Protein AF-A0A2E8S0M9-F1 (afdb_monomer_lite)

Secondary structure (DSSP, 8-state):
-----------------------------------HHHHS---STT-EEEEEE--TT--S--SEEEEEEESSSS--SS-SEEEEEE-SHHHHTT--TT-EEEEEE-S--SSEEEEEEEEEEPTTSSTTTT-PPTTTSEEEE--STT--EEE-SS-EE--S-EE-EE--

Structure (mmCIF, N/CA/C/O backbone):
data_AF-A0A2E8S0M9-F1
#
_entry.id   AF-A0A2E8S0M9-F1
#
loop_
_atom_site.group_PDB
_atom_site.id
_atom_site.type_symbol
_atom_site.label_atom_id
_atom_site.label_alt_id
_atom_site.label_comp_id
_atom_site.label_asym_id
_atom_site.label_entity_id
_atom_site.label_seq_id
_atom_site.pdbx_PDB_ins_code
_atom_site.Cartn_x
_atom_site.Cartn_y
_atom_site.Cartn_z
_atom_site.occupancy
_atom_site.B_iso_or_equiv
_atom_site.auth_seq_id
_atom_site.auth_comp_id
_atom_site.auth_asym_id
_atom_site.auth_atom_id
_atom_site.pdbx_PDB_model_num
ATOM 1 N N . MET A 1 1 ? -37.322 -69.030 -50.698 1.00 37.88 1 MET A N 1
ATOM 2 C CA . MET A 1 1 ? -37.136 -70.494 -50.801 1.00 37.88 1 MET A CA 1
ATOM 3 C C . MET A 1 1 ? -35.657 -70.798 -50.618 1.00 37.88 1 MET A C 1
ATOM 5 O O . MET A 1 1 ? -34.880 -70.257 -51.384 1.00 37.88 1 MET A O 1
ATOM 9 N N . LYS A 1 2 ? -35.351 -71.648 -49.626 1.00 36.16 2 LYS A N 1
ATOM 10 C CA . LYS A 1 2 ? -34.184 -72.542 -49.457 1.00 36.16 2 LYS A CA 1
ATOM 11 C C . LYS A 1 2 ? -32.763 -71.935 -49.423 1.00 36.16 2 LYS A C 1
ATOM 13 O O . LYS A 1 2 ? -32.346 -71.312 -50.382 1.00 36.16 2 LYS A O 1
ATOM 18 N N . THR A 1 3 ? -32.042 -71.975 -48.292 1.00 39.34 3 THR A N 1
ATOM 19 C CA . THR A 1 3 ? -31.316 -73.107 -47.631 1.00 39.34 3 THR A CA 1
ATOM 20 C C . THR A 1 3 ? -29.806 -72.910 -47.867 1.00 39.34 3 THR A C 1
ATOM 22 O O . THR A 1 3 ? -29.356 -73.007 -48.998 1.00 39.34 3 THR A O 1
ATOM 25 N N . SER A 1 4 ? -29.087 -72.348 -46.890 1.00 43.31 4 SER A N 1
ATOM 26 C CA . SER A 1 4 ? -28.143 -73.013 -45.957 1.00 43.31 4 SER A CA 1
ATOM 27 C C . SER A 1 4 ? -26.838 -73.531 -46.568 1.00 43.31 4 SER A C 1
ATOM 29 O O . SER A 1 4 ? -26.900 -74.482 -47.327 1.00 43.31 4 SER A O 1
ATOM 31 N N . TYR A 1 5 ? -25.697 -73.008 -46.089 1.00 40.09 5 TYR A N 1
ATOM 32 C CA . TYR A 1 5 ? -24.444 -73.710 -45.717 1.00 40.09 5 TYR A CA 1
ATOM 33 C C . TYR A 1 5 ? -23.720 -72.785 -44.705 1.00 40.09 5 TYR A C 1
ATOM 35 O O . TYR A 1 5 ? -23.510 -71.617 -45.005 1.00 40.09 5 TYR A O 1
ATOM 43 N N . VAL A 1 6 ? -23.667 -73.092 -43.403 1.00 39.44 6 VAL A N 1
ATOM 44 C CA . VAL A 1 6 ? -22.731 -73.981 -42.673 1.00 39.44 6 VAL A CA 1
ATOM 45 C C . VAL A 1 6 ? -21.282 -73.455 -42.626 1.00 39.44 6 VAL A C 1
ATOM 47 O O . VAL A 1 6 ? -20.509 -73.653 -43.551 1.00 39.44 6 VAL A O 1
ATOM 50 N N . LEU A 1 7 ? -20.972 -72.837 -41.476 1.00 42.12 7 LEU A N 1
ATOM 51 C CA . LEU A 1 7 ? -19.852 -73.113 -40.558 1.00 42.12 7 LEU A CA 1
ATOM 52 C C . LEU A 1 7 ? -18.395 -73.052 -41.074 1.00 42.12 7 LEU A C 1
ATOM 54 O O . LEU A 1 7 ? -17.923 -73.974 -41.726 1.00 42.12 7 LEU A O 1
ATOM 58 N N . ALA A 1 8 ? -17.630 -72.080 -40.562 1.00 42.22 8 ALA A N 1
ATOM 59 C CA . ALA A 1 8 ? -16.257 -72.313 -40.102 1.00 42.22 8 ALA A CA 1
ATOM 60 C C . ALA A 1 8 ? -15.870 -71.290 -39.021 1.00 42.22 8 ALA A C 1
ATOM 62 O O . ALA A 1 8 ? -15.869 -70.082 -39.233 1.00 42.22 8 ALA A O 1
ATOM 63 N N . ILE A 1 9 ? -15.585 -71.835 -37.845 1.00 44.66 9 ILE A N 1
ATOM 64 C CA . ILE A 1 9 ? -15.088 -71.189 -36.635 1.00 44.66 9 ILE A CA 1
ATOM 65 C C . ILE A 1 9 ? -13.612 -70.835 -36.848 1.00 44.66 9 ILE A C 1
ATOM 67 O O . ILE A 1 9 ? -12.838 -71.715 -37.216 1.00 44.66 9 ILE A O 1
ATOM 71 N N . LEU A 1 10 ? -13.196 -69.608 -36.528 1.00 41.00 10 LEU A N 1
ATOM 72 C CA . LEU A 1 10 ? -11.821 -69.367 -36.094 1.00 41.00 10 LEU A CA 1
ATOM 73 C C . LEU A 1 10 ? -11.818 -68.385 -34.922 1.00 41.00 10 LEU A C 1
ATOM 75 O O . LEU A 1 10 ? -12.122 -67.203 -35.058 1.00 41.00 10 LEU A O 1
ATOM 79 N N . MET A 1 11 ? -11.510 -68.939 -33.754 1.00 43.50 11 MET A N 1
ATOM 80 C CA . MET A 1 11 ? -11.170 -68.220 -32.538 1.00 43.50 11 MET A CA 1
ATOM 81 C C . MET A 1 11 ? -9.893 -67.407 -32.768 1.00 43.50 11 MET A C 1
ATOM 83 O O . MET A 1 11 ? -8.867 -67.975 -33.131 1.00 43.50 11 MET A O 1
ATOM 87 N N . PHE A 1 12 ? -9.931 -66.115 -32.459 1.00 41.03 12 PHE A N 1
ATOM 88 C CA . PHE A 1 12 ? -8.755 -65.401 -31.976 1.00 41.03 12 PHE A CA 1
ATOM 89 C C . PHE A 1 12 ? -9.166 -64.628 -30.728 1.00 41.03 12 PHE A C 1
ATOM 91 O O . PHE A 1 12 ? -9.881 -63.631 -30.787 1.00 41.03 12 PHE A O 1
ATOM 98 N N . ALA A 1 13 ? -8.750 -65.159 -29.582 1.00 47.94 13 ALA A N 1
ATOM 99 C CA . ALA A 1 13 ? -8.757 -64.441 -28.326 1.00 47.94 13 ALA A CA 1
ATOM 100 C C . ALA A 1 13 ? -7.696 -63.338 -28.415 1.00 47.94 13 ALA A C 1
ATOM 102 O O . ALA A 1 13 ? -6.502 -63.628 -28.469 1.00 47.94 13 ALA A O 1
ATOM 103 N N . MET A 1 14 ? -8.132 -62.082 -28.443 1.00 45.31 14 MET A N 1
ATOM 104 C CA . MET A 1 14 ? -7.278 -60.938 -28.144 1.00 45.31 14 MET A CA 1
ATOM 105 C C . MET A 1 14 ? -7.756 -60.355 -26.821 1.00 45.31 14 MET A C 1
ATOM 107 O O . MET A 1 14 ? -8.729 -59.610 -26.752 1.00 45.31 14 MET A O 1
ATOM 111 N N . SER A 1 15 ? -7.081 -60.769 -25.753 1.00 51.66 15 SER A N 1
ATOM 112 C CA . SER A 1 15 ? -7.164 -60.133 -24.446 1.00 51.66 15 SER A CA 1
ATOM 113 C C . SER A 1 15 ? -6.566 -58.734 -24.558 1.00 51.66 15 SER A C 1
ATOM 115 O O . SER A 1 15 ? -5.348 -58.576 -24.523 1.00 51.66 15 SER A O 1
ATOM 117 N N . ALA A 1 16 ? -7.416 -57.722 -24.702 1.00 51.97 16 ALA A N 1
ATOM 118 C CA . ALA A 1 16 ? -7.033 -56.340 -24.472 1.00 51.97 16 ALA A CA 1
ATOM 119 C C . ALA A 1 16 ? -7.360 -55.996 -23.013 1.00 51.97 16 ALA A C 1
ATOM 121 O O . ALA A 1 16 ? -8.492 -55.667 -22.672 1.00 51.97 16 ALA A O 1
ATOM 122 N N . PHE A 1 17 ? -6.352 -56.106 -22.146 1.00 51.75 17 PHE A N 1
ATOM 123 C CA . PHE A 1 17 ? -6.268 -55.239 -20.976 1.00 51.75 17 PHE A CA 1
ATOM 124 C C . PHE A 1 17 ? -6.031 -53.827 -21.519 1.00 51.75 17 PHE A C 1
ATOM 126 O O . PHE A 1 17 ? -4.929 -53.524 -21.974 1.00 51.75 17 PHE A O 1
ATOM 133 N N . VAL A 1 18 ? -7.057 -52.982 -21.512 1.00 55.91 18 VAL A N 1
ATOM 134 C CA . VAL A 1 18 ? -6.861 -51.533 -21.568 1.00 55.91 18 VAL A CA 1
ATOM 135 C C . VAL A 1 18 ? -7.393 -50.984 -20.261 1.00 55.91 18 VAL A C 1
ATOM 137 O O . VAL A 1 18 ? -8.528 -51.242 -19.868 1.00 55.91 18 VAL A O 1
ATOM 140 N N . PHE A 1 19 ? -6.468 -50.329 -19.573 1.00 49.31 19 PHE A N 1
ATOM 141 C CA . PHE A 1 19 ? -6.625 -49.604 -18.332 1.00 49.31 19 PHE A CA 1
ATOM 142 C C . PHE A 1 19 ? -7.913 -48.783 -18.318 1.00 49.31 19 PHE A C 1
ATOM 144 O O . PHE A 1 19 ? -8.245 -48.111 -19.294 1.00 49.31 19 PHE A O 1
ATOM 151 N N . GLY A 1 20 ? -8.599 -48.819 -17.176 1.00 51.53 20 GLY A N 1
ATOM 152 C CA . GLY A 1 20 ? -9.536 -47.770 -16.826 1.00 51.53 20 GLY A CA 1
ATOM 153 C C . GLY A 1 20 ? -8.800 -46.435 -16.821 1.00 51.53 20 GLY A C 1
ATOM 154 O O . GLY A 1 20 ? -7.848 -46.249 -16.067 1.00 51.53 20 GLY A O 1
ATOM 155 N N . CYS A 1 21 ? -9.250 -45.534 -17.678 1.00 47.25 21 CYS A N 1
ATOM 156 C CA . CYS A 1 21 ? -9.101 -44.107 -17.485 1.00 47.25 21 CYS A CA 1
ATOM 157 C C . CYS A 1 21 ? -10.529 -43.566 -17.458 1.00 47.25 21 CYS A C 1
ATOM 159 O O . CYS A 1 21 ? -11.097 -43.244 -18.499 1.00 47.25 21 CYS A O 1
ATOM 161 N N . ASP A 1 22 ? -11.123 -43.554 -16.262 1.00 49.59 22 ASP A N 1
ATOM 162 C CA . ASP A 1 22 ? -12.083 -42.512 -15.905 1.00 49.59 22 ASP A CA 1
ATOM 163 C C . ASP A 1 22 ? -11.324 -41.193 -16.065 1.00 49.59 22 ASP A C 1
ATOM 165 O O . ASP A 1 22 ? -10.530 -40.807 -15.209 1.00 49.59 22 ASP A O 1
ATOM 169 N N . VAL A 1 23 ? -11.463 -40.570 -17.231 1.00 56.16 23 VAL A N 1
ATOM 170 C CA . VAL A 1 23 ? -11.087 -39.173 -17.419 1.00 56.16 23 VAL A CA 1
ATOM 171 C C . VAL A 1 23 ? -12.340 -38.384 -17.078 1.00 56.16 23 VAL A C 1
ATOM 173 O O . VAL A 1 23 ? -13.084 -37.954 -17.955 1.00 56.16 23 VAL A O 1
ATOM 176 N N . ASP A 1 24 ? -12.610 -38.286 -15.778 1.00 48.91 24 ASP A N 1
ATOM 177 C CA . ASP A 1 24 ? -13.445 -37.219 -15.242 1.00 48.91 24 ASP A CA 1
ATOM 178 C C . ASP A 1 24 ? -12.567 -35.961 -15.237 1.00 48.91 24 ASP A C 1
ATOM 180 O O . ASP A 1 24 ? -11.934 -35.602 -14.249 1.00 48.91 24 ASP A O 1
ATOM 184 N N . GLU A 1 25 ? -12.400 -35.369 -16.420 1.00 55.84 25 GLU A N 1
ATOM 185 C CA . GLU A 1 25 ? -11.775 -34.059 -16.588 1.00 55.84 25 GLU A CA 1
ATOM 186 C C . GLU A 1 25 ? -12.860 -33.005 -16.359 1.00 55.84 25 GLU A C 1
ATOM 188 O O . GLU A 1 25 ? -13.259 -32.260 -17.254 1.00 55.84 25 GLU A O 1
ATOM 193 N N . THR A 1 26 ? -13.373 -32.947 -15.130 1.00 52.16 26 THR A N 1
ATOM 194 C CA . THR A 1 26 ? -13.840 -31.682 -14.573 1.00 52.16 26 THR A CA 1
ATOM 195 C C . THR A 1 26 ? -12.612 -30.800 -14.426 1.00 52.16 26 THR A C 1
ATOM 197 O O . THR A 1 26 ? -11.962 -30.780 -13.384 1.00 52.16 26 THR A O 1
ATOM 200 N N . ALA A 1 27 ? -12.269 -30.097 -15.505 1.00 53.00 27 ALA A N 1
ATOM 201 C CA . ALA A 1 27 ? -11.551 -28.843 -15.404 1.00 53.00 27 ALA A CA 1
ATOM 202 C C . ALA A 1 27 ? -12.421 -27.930 -14.533 1.00 53.00 27 ALA A C 1
ATOM 204 O O . ALA A 1 27 ? -13.364 -27.295 -15.012 1.00 53.00 27 ALA A O 1
ATOM 205 N N . GLU A 1 28 ? -12.169 -27.948 -13.227 1.00 54.00 28 GLU A N 1
ATOM 206 C CA . GLU A 1 28 ? -12.556 -26.849 -12.366 1.00 54.00 28 GLU A CA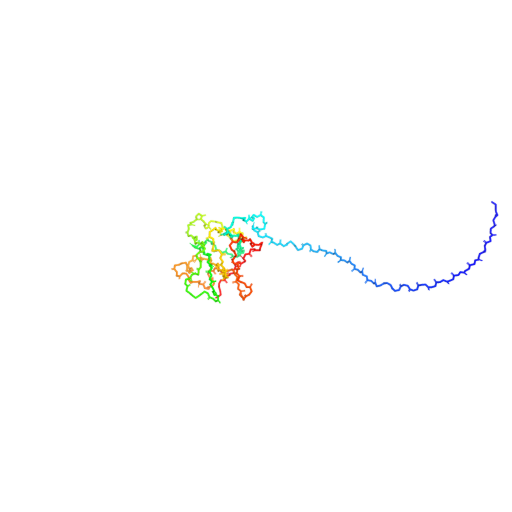 1
ATOM 207 C C . GLU A 1 28 ? -11.845 -25.639 -12.967 1.00 54.00 28 GLU A C 1
ATOM 209 O O . GLU A 1 28 ? -10.626 -25.509 -12.891 1.00 54.00 28 GLU A O 1
ATOM 214 N N . LEU A 1 29 ? -12.602 -24.819 -13.701 1.00 50.19 29 LEU A N 1
ATOM 215 C CA . LEU A 1 29 ? -12.227 -23.443 -13.970 1.00 50.19 29 LEU A CA 1
ATOM 216 C C . LEU A 1 29 ? -12.081 -22.812 -12.589 1.00 50.19 29 LEU A C 1
ATOM 218 O O . LEU A 1 29 ? -13.058 -22.326 -12.017 1.00 50.19 29 LEU A O 1
ATOM 222 N N . GLU A 1 30 ? -10.883 -22.909 -12.021 1.00 53.44 30 GLU A N 1
ATOM 223 C CA . GLU A 1 30 ? -10.448 -22.028 -10.959 1.00 53.44 30 GLU A CA 1
ATOM 224 C C . GLU A 1 30 ? -10.669 -20.631 -11.536 1.00 53.44 30 GLU A C 1
ATOM 226 O O . GLU A 1 30 ? -9.996 -20.210 -12.476 1.00 53.44 30 GLU A O 1
ATOM 231 N N . ASN A 1 31 ? -11.732 -19.966 -11.078 1.00 54.31 31 ASN A N 1
ATOM 232 C CA . ASN A 1 31 ? -11.920 -18.545 -11.310 1.00 54.31 31 ASN A CA 1
ATOM 233 C C . ASN A 1 31 ? -10.778 -17.879 -10.548 1.00 54.31 31 ASN A C 1
ATOM 235 O O . ASN A 1 31 ? -10.932 -17.524 -9.380 1.00 54.31 31 ASN A O 1
ATOM 239 N N . GLU A 1 32 ? -9.612 -17.814 -11.182 1.00 68.00 32 GLU A N 1
ATOM 240 C CA . GLU A 1 32 ? -8.497 -17.026 -10.705 1.00 68.00 32 GLU A CA 1
ATOM 241 C C . GLU A 1 32 ? -9.040 -15.608 -10.541 1.00 68.00 32 GLU A C 1
ATOM 243 O O . GLU A 1 32 ? -9.557 -15.010 -11.490 1.00 68.00 32 GLU A O 1
ATOM 248 N N . VAL A 1 33 ? -9.053 -15.122 -9.301 1.00 69.06 33 VAL A N 1
ATOM 249 C CA . VAL A 1 33 ? -9.511 -13.769 -9.002 1.00 69.06 33 VAL A CA 1
ATOM 250 C C . VAL A 1 33 ? -8.426 -12.838 -9.520 1.00 69.06 33 VAL A C 1
ATOM 252 O O . VAL A 1 33 ? -7.468 -12.534 -8.820 1.00 69.06 33 VAL A O 1
ATOM 255 N N . LEU A 1 34 ? -8.543 -12.460 -10.789 1.00 80.12 34 LEU A N 1
ATOM 256 C CA . LEU A 1 34 ? -7.674 -11.469 -11.401 1.00 80.12 34 LEU A CA 1
ATOM 257 C C . LEU A 1 34 ? -8.022 -10.097 -10.825 1.00 80.12 34 LEU A C 1
ATOM 259 O O . LEU A 1 34 ? -9.193 -9.723 -10.737 1.00 80.12 34 LEU A O 1
ATOM 263 N N . GLY A 1 35 ? -6.994 -9.372 -10.408 1.00 82.56 35 GLY A N 1
ATOM 264 C CA . GLY A 1 35 ? -7.104 -8.025 -9.885 1.00 82.56 35 GLY A CA 1
ATOM 265 C C . GLY A 1 35 ? -7.229 -6.976 -10.988 1.00 82.56 35 GLY A C 1
ATOM 266 O O . GLY A 1 35 ? -7.019 -7.232 -12.174 1.00 82.56 35 GLY A O 1
ATOM 267 N N . TYR A 1 36 ? -7.523 -5.746 -10.577 1.00 91.31 36 TYR A N 1
ATOM 268 C CA . TYR A 1 36 ? -7.761 -4.580 -11.432 1.00 91.31 36 TYR A CA 1
ATOM 269 C C . TYR A 1 36 ? -6.763 -4.415 -12.591 1.00 91.31 36 TYR A C 1
ATOM 271 O O . TYR A 1 36 ? -7.160 -4.030 -13.693 1.00 91.31 36 TYR A O 1
ATOM 279 N N . CYS A 1 37 ? -5.477 -4.679 -12.351 1.00 91.56 37 CYS A N 1
ATOM 280 C CA . CYS A 1 37 ? -4.404 -4.428 -13.315 1.00 91.56 37 CYS A CA 1
ATOM 281 C C . CYS A 1 37 ? -4.316 -5.464 -14.434 1.00 91.56 37 CYS A C 1
ATOM 283 O O . CYS A 1 37 ? -3.770 -5.146 -15.488 1.00 91.56 37 CYS A O 1
ATOM 285 N N . ALA A 1 38 ? -4.902 -6.650 -14.249 1.00 91.19 38 ALA A N 1
ATOM 286 C CA . ALA A 1 38 ? -5.053 -7.614 -15.333 1.00 91.19 38 ALA A CA 1
ATOM 287 C C . ALA A 1 38 ? -6.002 -7.067 -16.418 1.00 91.19 38 ALA A C 1
ATOM 289 O O . ALA A 1 38 ? -5.749 -7.215 -17.613 1.00 91.19 38 ALA A O 1
ATOM 290 N N . ASP A 1 39 ? -7.065 -6.372 -15.997 1.00 92.56 39 ASP A N 1
ATOM 291 C CA . ASP A 1 39 ? -8.050 -5.756 -16.893 1.00 92.56 39 ASP A CA 1
ATOM 292 C C . ASP A 1 39 ? -7.651 -4.341 -17.350 1.00 92.56 39 ASP A C 1
ATOM 294 O O . ASP A 1 39 ? -8.072 -3.883 -18.415 1.00 92.56 39 ASP A O 1
ATOM 298 N N . ASN A 1 40 ? -6.849 -3.633 -16.550 1.00 94.75 40 ASN A N 1
ATOM 299 C CA . ASN A 1 40 ? -6.474 -2.233 -16.766 1.00 94.75 40 ASN A CA 1
ATOM 300 C C . ASN A 1 40 ? -4.953 -2.034 -16.639 1.00 94.75 40 ASN A C 1
ATOM 302 O O . ASN A 1 40 ? -4.506 -1.309 -15.744 1.00 94.75 40 ASN A O 1
ATOM 306 N N . PRO A 1 41 ? -4.144 -2.668 -17.506 1.00 95.12 41 PRO A N 1
ATOM 307 C CA . PRO A 1 41 ? -2.698 -2.579 -17.401 1.00 95.12 41 PRO A CA 1
ATOM 308 C C . PRO A 1 41 ? -2.198 -1.174 -17.745 1.00 95.12 41 PRO A C 1
ATOM 310 O O . PRO A 1 41 ? -2.742 -0.488 -18.616 1.00 95.12 41 PRO A O 1
ATOM 313 N N . VAL A 1 42 ? -1.104 -0.775 -17.104 1.00 96.38 42 VAL A N 1
ATOM 314 C CA . VAL A 1 42 ? -0.324 0.407 -17.480 1.00 96.38 42 VAL A CA 1
ATOM 315 C C . VAL A 1 42 ? 0.776 0.030 -18.470 1.00 96.38 42 VAL A C 1
ATOM 317 O O . VAL A 1 42 ? 1.375 -1.043 -18.370 1.00 96.38 42 VAL A O 1
ATOM 320 N N . ASP A 1 43 ? 1.052 0.919 -19.424 1.00 96.69 43 ASP A N 1
ATOM 321 C CA . ASP A 1 43 ? 2.055 0.739 -20.484 1.00 96.69 43 ASP A CA 1
ATOM 322 C C . ASP A 1 43 ? 3.167 1.804 -20.467 1.00 96.69 43 ASP A C 1
ATOM 324 O O . ASP A 1 43 ? 4.213 1.632 -21.099 1.00 96.69 43 ASP A O 1
ATOM 328 N N . ALA A 1 44 ? 2.975 2.896 -19.725 1.00 95.94 44 ALA A N 1
ATOM 329 C CA . ALA A 1 44 ? 3.962 3.955 -19.603 1.00 95.94 44 ALA A CA 1
ATOM 330 C C . ALA A 1 44 ? 5.191 3.493 -18.799 1.00 95.94 44 ALA A C 1
ATOM 332 O O . ALA A 1 44 ? 5.082 2.952 -17.699 1.00 95.94 44 ALA A O 1
ATOM 333 N N . VAL A 1 45 ? 6.380 3.759 -19.345 1.00 94.56 45 VAL A N 1
ATOM 334 C CA . VAL A 1 45 ? 7.686 3.518 -18.702 1.00 94.56 45 VAL A CA 1
ATOM 335 C C . VAL A 1 45 ? 7.705 4.127 -17.296 1.00 94.56 45 VAL A C 1
ATOM 337 O O . VAL A 1 45 ? 7.277 5.265 -17.105 1.00 94.56 45 VAL A O 1
ATOM 340 N N . GLY A 1 46 ? 8.199 3.369 -16.317 1.00 92.88 46 GLY A N 1
ATOM 341 C CA . GLY A 1 46 ? 8.228 3.776 -14.913 1.00 92.88 46 GLY A CA 1
ATOM 342 C C . GLY A 1 46 ? 6.853 3.815 -14.242 1.00 92.88 46 GLY A C 1
ATOM 343 O O . GLY A 1 46 ? 6.706 4.490 -13.223 1.00 92.88 46 GLY A O 1
ATOM 344 N N . SER A 1 47 ? 5.846 3.137 -14.799 1.00 95.31 47 SER A N 1
ATOM 345 C CA . SER A 1 47 ? 4.532 2.991 -14.163 1.00 95.31 47 SER A CA 1
ATOM 346 C C . SER A 1 47 ? 4.392 1.642 -13.475 1.00 95.31 47 SER A C 1
ATOM 348 O O . SER A 1 47 ? 4.956 0.639 -13.908 1.00 95.31 47 SER A O 1
ATOM 350 N N . PHE A 1 48 ? 3.608 1.620 -12.409 1.00 94.88 48 PHE A N 1
ATOM 351 C CA . PHE A 1 48 ? 3.282 0.428 -11.644 1.00 94.88 48 PHE A CA 1
ATOM 352 C C . PHE A 1 48 ? 1.785 0.381 -11.403 1.00 94.88 48 PHE A C 1
ATOM 354 O O . PHE A 1 48 ? 1.197 1.363 -10.948 1.00 94.88 48 PHE A O 1
ATOM 361 N N . CYS A 1 49 ? 1.192 -0.769 -11.683 1.00 95.62 49 CYS A N 1
ATOM 362 C CA . CYS A 1 49 ? -0.186 -1.072 -11.362 1.00 95.62 49 CYS A CA 1
ATOM 363 C C . CYS A 1 49 ? -0.215 -2.306 -10.464 1.00 95.62 49 CYS A C 1
ATOM 365 O O . CYS A 1 49 ? 0.295 -3.366 -10.831 1.00 95.62 49 CYS A O 1
ATOM 367 N N . ALA A 1 50 ? -0.857 -2.176 -9.311 1.00 94.25 50 ALA A N 1
ATOM 368 C CA . ALA A 1 50 ? -1.371 -3.309 -8.556 1.00 94.25 50 ALA A CA 1
ATOM 369 C C . ALA A 1 50 ? -2.761 -2.966 -8.011 1.00 94.25 50 ALA A C 1
ATOM 371 O O . ALA A 1 50 ? -3.249 -1.845 -8.163 1.00 94.25 50 ALA A O 1
ATOM 372 N N . SER A 1 51 ? -3.389 -3.905 -7.322 1.00 94.38 51 SER A N 1
ATOM 373 C CA . SER A 1 51 ? -4.550 -3.621 -6.486 1.00 94.38 51 SER A CA 1
ATOM 374 C C . SER A 1 51 ? -4.359 -4.194 -5.095 1.00 94.38 51 SER A C 1
ATOM 376 O O . SER A 1 51 ? -3.467 -5.007 -4.842 1.00 94.38 51 SER A O 1
ATOM 378 N N . ILE A 1 52 ? -5.181 -3.728 -4.166 1.00 94.62 52 ILE A N 1
ATOM 379 C CA . ILE A 1 52 ? -5.288 -4.307 -2.835 1.00 94.62 52 ILE A CA 1
ATOM 380 C C . ILE A 1 52 ? -6.690 -4.835 -2.611 1.00 94.62 52 ILE A C 1
ATOM 382 O O . ILE A 1 52 ? -7.662 -4.215 -3.043 1.00 94.62 52 ILE A O 1
ATOM 386 N N . LYS A 1 53 ? -6.798 -5.941 -1.881 1.00 95.38 53 LYS A N 1
ATOM 387 C CA . LYS A 1 53 ? -8.067 -6.482 -1.413 1.00 95.38 53 LYS A CA 1
ATOM 388 C C . LYS A 1 53 ? -8.204 -6.220 0.079 1.00 95.38 53 LYS A C 1
ATOM 390 O O . LYS A 1 53 ? -7.408 -6.703 0.885 1.00 95.38 53 LYS A O 1
ATOM 395 N N . LEU A 1 54 ? -9.213 -5.435 0.437 1.00 95.88 54 LEU A N 1
ATOM 396 C CA . LEU A 1 54 ? -9.533 -5.132 1.824 1.00 95.88 54 LEU A CA 1
ATOM 397 C C . LEU A 1 54 ? -10.326 -6.301 2.417 1.00 95.88 54 LEU A C 1
ATOM 399 O O . LEU A 1 54 ? -11.208 -6.839 1.741 1.00 95.88 54 LEU 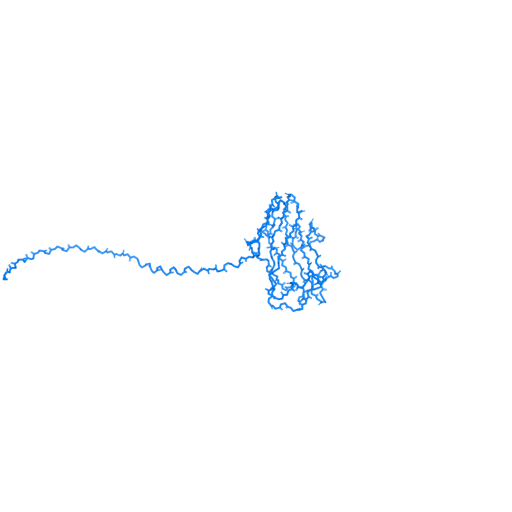A O 1
ATOM 403 N N . PRO A 1 55 ? -10.061 -6.690 3.672 1.00 95.69 55 PRO A N 1
ATOM 404 C CA . PRO A 1 55 ? -10.748 -7.815 4.280 1.00 95.69 55 PRO A CA 1
ATOM 405 C C . PRO A 1 55 ? -12.230 -7.491 4.516 1.00 95.69 55 PRO A C 1
ATOM 407 O O . PRO A 1 55 ? -12.622 -6.338 4.720 1.00 95.69 55 PRO A O 1
ATOM 410 N N . GLU A 1 56 ? -13.079 -8.518 4.450 1.00 96.31 56 GLU A N 1
ATOM 411 C CA . GLU A 1 56 ? -14.538 -8.367 4.577 1.00 96.31 56 GLU A CA 1
ATOM 412 C C . GLU A 1 56 ? -14.986 -7.972 5.990 1.00 96.31 56 GLU A C 1
ATOM 414 O O . GLU A 1 56 ? -16.085 -7.448 6.171 1.00 96.31 56 GLU A O 1
ATOM 419 N N . ASP A 1 57 ? -14.147 -8.215 6.994 1.00 93.06 57 ASP A N 1
ATOM 420 C CA . ASP A 1 57 ? -14.406 -7.893 8.394 1.00 93.06 57 ASP A CA 1
ATOM 421 C C . ASP A 1 57 ? -13.857 -6.521 8.814 1.00 93.06 57 ASP A C 1
ATOM 423 O O . ASP A 1 57 ? -13.964 -6.158 9.986 1.00 93.06 57 ASP A O 1
ATOM 427 N N . MET A 1 58 ? -13.323 -5.729 7.875 1.00 94.94 58 MET A N 1
ATOM 428 C CA . MET A 1 58 ? -12.850 -4.379 8.168 1.00 94.94 58 MET A CA 1
ATOM 429 C C . MET A 1 58 ? -13.992 -3.493 8.686 1.00 94.94 58 MET A C 1
ATOM 431 O O . MET A 1 58 ? -15.042 -3.360 8.057 1.00 94.94 58 MET A O 1
ATOM 435 N N . VAL A 1 59 ? -13.787 -2.836 9.831 1.00 92.31 59 VAL A N 1
ATOM 436 C CA . VAL A 1 59 ? -14.803 -1.968 10.448 1.00 92.31 59 VAL A CA 1
ATOM 437 C C . VAL A 1 59 ? -14.345 -0.517 10.485 1.00 92.31 59 VAL A C 1
ATOM 439 O O . VAL A 1 59 ? -13.343 -0.188 11.112 1.00 92.31 59 VAL A O 1
ATOM 442 N N . GLY A 1 60 ? -15.161 0.366 9.909 1.00 91.88 60 GLY A N 1
ATOM 443 C CA . GLY A 1 60 ? -14.923 1.808 9.890 1.00 91.88 60 GLY A CA 1
ATOM 444 C C . GLY A 1 60 ? -14.238 2.287 8.612 1.00 91.88 60 GLY A C 1
ATOM 445 O O . GLY A 1 60 ? -14.043 1.521 7.673 1.00 91.88 60 GLY A O 1
ATOM 446 N N . THR A 1 61 ? -13.908 3.576 8.585 1.00 94.31 61 THR A N 1
ATOM 447 C CA . THR A 1 61 ? -13.147 4.209 7.501 1.00 94.31 61 THR A CA 1
ATOM 448 C C . THR A 1 61 ? -11.720 4.438 7.993 1.00 94.31 61 THR A C 1
ATOM 450 O O . THR A 1 61 ? -11.571 4.899 9.130 1.00 94.31 61 THR A O 1
ATOM 453 N N . PRO A 1 62 ? -10.686 4.142 7.188 1.00 97.50 62 PRO A N 1
ATOM 454 C CA . PRO A 1 62 ? -9.307 4.447 7.554 1.00 97.50 62 PRO A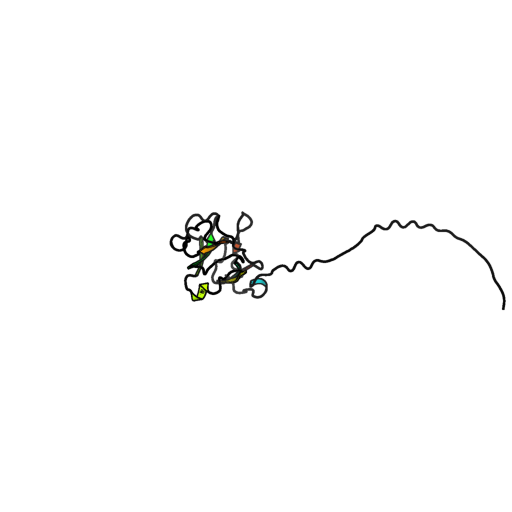 CA 1
ATOM 455 C C . PRO A 1 62 ? -9.085 5.940 7.827 1.00 97.50 62 PRO A C 1
ATOM 457 O O . PRO A 1 62 ? -9.770 6.794 7.268 1.00 97.50 62 PRO A O 1
ATOM 460 N N . GLU A 1 63 ? -8.099 6.262 8.661 1.00 97.50 63 GLU A N 1
ATOM 461 C CA . GLU A 1 63 ? -7.588 7.633 8.822 1.00 97.50 63 GLU A CA 1
ATOM 462 C C . GLU A 1 63 ? -6.466 7.936 7.827 1.00 97.50 63 GLU A C 1
ATOM 464 O O . GLU A 1 63 ? -6.255 9.088 7.444 1.00 97.50 63 GLU A O 1
ATOM 469 N N . GLN A 1 64 ? -5.732 6.900 7.422 1.00 97.56 64 GLN A N 1
ATOM 470 C CA . GLN A 1 64 ? -4.611 7.013 6.507 1.00 97.56 64 GLN A CA 1
ATOM 471 C C . GLN A 1 64 ? -4.357 5.678 5.813 1.00 97.56 64 GLN A C 1
ATOM 473 O O . GLN A 1 64 ? -4.448 4.621 6.435 1.00 97.56 64 GLN A O 1
ATOM 478 N N . VAL A 1 65 ? -3.963 5.728 4.545 1.00 97.00 65 VAL A N 1
ATOM 479 C CA . VAL A 1 65 ? -3.443 4.569 3.814 1.00 97.00 65 VAL A CA 1
ATOM 480 C C . VAL A 1 65 ? -2.098 4.929 3.218 1.00 97.00 65 VAL A C 1
ATOM 482 O O . VAL A 1 65 ? -1.957 5.975 2.588 1.00 97.00 65 VAL A O 1
ATOM 485 N N . SER A 1 66 ? -1.114 4.059 3.397 1.00 95.25 66 SER A N 1
ATOM 486 C CA . SER A 1 66 ? 0.235 4.272 2.901 1.00 95.25 66 SER A CA 1
ATOM 487 C C . SER A 1 66 ? 0.730 3.071 2.099 1.00 95.25 66 SER A C 1
ATOM 489 O O . SER A 1 66 ? 0.536 1.915 2.476 1.00 95.25 66 SER A O 1
ATOM 491 N N . PHE A 1 67 ? 1.375 3.366 0.974 1.00 94.50 67 PHE A N 1
ATOM 492 C CA . PHE A 1 67 ? 2.009 2.391 0.098 1.00 94.50 67 PHE A CA 1
ATOM 493 C C . PHE A 1 67 ? 3.432 2.855 -0.152 1.00 94.50 67 PHE A C 1
ATOM 495 O O . PHE A 1 67 ? 3.669 3.930 -0.715 1.00 94.50 67 PHE A O 1
ATOM 502 N N . HIS A 1 68 ? 4.390 2.060 0.295 1.00 94.12 68 HIS A N 1
ATOM 503 C CA . HIS A 1 68 ? 5.791 2.446 0.300 1.00 94.12 68 HIS A CA 1
ATOM 504 C C . HIS A 1 68 ? 6.679 1.274 -0.070 1.00 94.12 68 HIS A C 1
ATOM 506 O O . HIS A 1 68 ? 6.343 0.121 0.191 1.00 94.12 68 HIS A O 1
ATOM 512 N N . PHE A 1 69 ? 7.831 1.587 -0.655 1.00 94.06 69 PHE A N 1
ATOM 513 C CA . PHE A 1 69 ? 8.800 0.581 -1.054 1.00 94.06 69 PHE A CA 1
ATOM 514 C C . PHE A 1 69 ? 10.020 0.640 -0.142 1.00 94.06 69 PHE A C 1
ATOM 516 O O . PHE A 1 69 ? 10.575 1.716 0.107 1.00 94.06 69 PHE A O 1
ATOM 523 N N . PHE A 1 70 ? 10.445 -0.520 0.340 1.00 93.12 70 PHE A N 1
ATOM 524 C CA . PHE A 1 70 ? 11.561 -0.684 1.264 1.00 93.12 70 PHE A CA 1
ATOM 525 C C . PHE A 1 70 ? 12.600 -1.638 0.682 1.00 93.12 70 PHE A C 1
ATOM 527 O O . PHE A 1 70 ? 12.268 -2.566 -0.044 1.00 93.12 70 PHE A O 1
ATOM 534 N N . ASP A 1 71 ? 13.866 -1.441 1.020 1.00 92.00 71 ASP A N 1
ATOM 535 C CA . ASP A 1 71 ? 14.953 -2.369 0.677 1.00 92.00 71 ASP A CA 1
ATOM 536 C C . ASP A 1 71 ? 15.004 -3.608 1.590 1.00 92.00 71 ASP A C 1
ATOM 538 O O . ASP A 1 71 ? 15.739 -4.558 1.321 1.00 92.00 71 ASP A O 1
ATOM 542 N N . SER A 1 72 ? 14.227 -3.602 2.677 1.00 88.56 72 SER A N 1
ATOM 543 C CA . SER A 1 72 ? 14.226 -4.636 3.706 1.00 88.56 72 SER A CA 1
ATOM 544 C C . SER A 1 72 ? 12.882 -4.726 4.436 1.00 88.56 72 SER A C 1
ATOM 546 O O . SER A 1 72 ? 12.214 -3.718 4.675 1.00 88.56 72 SER A O 1
ATOM 548 N N . ILE A 1 73 ? 12.499 -5.951 4.812 1.00 84.56 73 ILE A N 1
ATOM 549 C CA . ILE A 1 73 ? 11.346 -6.259 5.671 1.00 84.56 73 ILE A CA 1
ATOM 550 C C . ILE A 1 73 ? 11.849 -7.084 6.878 1.00 84.56 73 ILE A C 1
ATOM 552 O O . ILE A 1 73 ? 12.595 -8.042 6.675 1.00 84.56 73 ILE A O 1
ATOM 556 N N . PRO A 1 74 ? 11.468 -6.757 8.132 1.00 83.94 74 PRO A N 1
ATOM 557 C CA . PRO A 1 74 ? 10.578 -5.662 8.514 1.00 83.94 74 PRO A CA 1
ATOM 558 C C . PRO A 1 74 ? 11.188 -4.283 8.199 1.00 83.94 74 PRO A C 1
ATOM 560 O O . PRO A 1 74 ? 12.411 -4.147 8.254 1.00 83.94 74 PRO A O 1
ATOM 563 N N . PRO A 1 75 ? 10.361 -3.267 7.885 1.00 83.62 75 PRO A N 1
ATOM 564 C CA . PRO A 1 75 ? 10.846 -1.931 7.560 1.00 83.62 75 PRO A CA 1
ATOM 565 C C . PRO A 1 75 ? 11.756 -1.366 8.655 1.00 83.62 75 PRO A C 1
ATOM 567 O O . PRO A 1 75 ? 11.345 -1.231 9.811 1.00 83.62 75 PRO A O 1
ATOM 570 N N . MET A 1 76 ? 12.990 -1.004 8.300 1.00 84.44 76 MET A N 1
ATOM 571 C CA . MET A 1 76 ? 13.930 -0.359 9.219 1.00 84.44 76 MET A CA 1
ATOM 572 C C . MET A 1 76 ? 14.171 1.101 8.830 1.00 84.44 76 MET A C 1
ATOM 574 O O . MET A 1 76 ? 15.141 1.432 8.154 1.00 84.44 76 MET A O 1
ATOM 578 N N . GLY A 1 77 ? 13.313 1.997 9.318 1.00 85.88 77 GLY A N 1
ATOM 579 C CA . GLY A 1 77 ? 13.434 3.436 9.071 1.00 85.88 77 GLY A CA 1
ATOM 580 C C . GLY A 1 77 ? 12.525 3.926 7.938 1.00 85.88 77 GLY A C 1
ATOM 581 O O . GLY A 1 77 ? 11.452 3.357 7.743 1.00 85.88 77 GLY A O 1
ATOM 582 N N . PRO A 1 78 ? 12.878 5.031 7.255 1.00 87.69 78 PRO A N 1
ATOM 583 C CA . PRO A 1 78 ? 12.035 5.595 6.207 1.00 87.69 78 PRO A CA 1
ATOM 584 C C . PRO A 1 78 ? 12.002 4.700 4.954 1.00 87.69 78 PRO A C 1
ATOM 586 O O . PRO A 1 78 ? 12.945 3.940 4.731 1.00 87.69 78 PRO A O 1
ATOM 589 N N . PRO A 1 79 ? 10.962 4.824 4.108 1.00 91.56 79 PRO A N 1
ATOM 590 C CA . PRO A 1 79 ? 10.908 4.153 2.813 1.00 91.56 79 PRO A CA 1
ATOM 591 C C . PRO A 1 79 ? 12.125 4.451 1.939 1.00 91.56 79 PRO A C 1
ATOM 593 O O . PRO A 1 79 ? 12.585 5.594 1.870 1.00 91.56 79 PRO A O 1
ATOM 596 N N . SER A 1 80 ? 12.592 3.437 1.212 1.00 93.06 80 SER A N 1
ATOM 597 C CA . SER A 1 80 ? 13.605 3.600 0.167 1.00 93.06 80 SER A CA 1
ATOM 598 C C . SER A 1 80 ? 13.022 4.350 -1.032 1.00 93.06 80 SER A C 1
ATOM 600 O O . SER A 1 80 ? 13.712 5.179 -1.625 1.00 93.06 80 SER A O 1
ATOM 602 N N . LEU A 1 81 ? 11.741 4.112 -1.348 1.00 91.25 81 LEU A N 1
ATOM 603 C CA . LEU A 1 81 ? 10.966 4.914 -2.293 1.00 91.25 81 LEU A CA 1
ATOM 604 C C . LEU A 1 81 ? 9.610 5.285 -1.698 1.00 91.25 81 LEU A C 1
ATOM 606 O O . LEU A 1 81 ? 8.881 4.459 -1.138 1.00 91.25 81 LEU A O 1
ATOM 610 N N . MET A 1 82 ? 9.250 6.550 -1.879 1.00 88.56 82 MET A N 1
ATOM 611 C CA . MET A 1 82 ? 7.919 7.038 -1.554 1.00 88.56 82 MET A CA 1
ATOM 612 C C . MET A 1 82 ? 6.951 6.592 -2.650 1.00 88.56 82 MET A C 1
ATOM 614 O O . MET A 1 82 ? 7.132 6.970 -3.803 1.00 88.56 82 MET A O 1
ATOM 618 N N . GLY A 1 83 ? 5.943 5.796 -2.292 1.00 89.56 83 GLY A N 1
ATOM 619 C CA . GLY A 1 83 ? 4.775 5.581 -3.138 1.00 89.56 83 GLY A CA 1
ATOM 620 C C . GLY A 1 83 ? 3.728 6.651 -2.845 1.00 89.56 83 GLY A C 1
ATOM 621 O O . GLY A 1 83 ? 4.012 7.848 -2.922 1.00 89.56 83 GLY A O 1
ATOM 622 N N . ILE A 1 84 ? 2.528 6.225 -2.458 1.00 92.69 84 ILE A N 1
ATOM 623 C CA . ILE A 1 84 ? 1.403 7.117 -2.177 1.00 92.69 84 ILE A CA 1
ATOM 624 C C . ILE A 1 84 ? 1.023 7.086 -0.697 1.00 92.69 84 ILE A C 1
ATOM 626 O O . ILE A 1 84 ? 1.097 6.054 -0.033 1.00 92.69 84 ILE A O 1
ATOM 630 N N . ASN A 1 85 ? 0.625 8.248 -0.183 1.00 94.31 85 ASN A N 1
ATOM 631 C CA . ASN A 1 85 ? 0.078 8.390 1.156 1.00 94.31 85 ASN A CA 1
ATOM 632 C C . ASN A 1 85 ? -1.240 9.161 1.082 1.00 94.31 85 ASN A C 1
ATOM 634 O O . ASN A 1 85 ? -1.252 10.348 0.751 1.00 94.31 85 ASN A O 1
ATOM 638 N N . LEU A 1 86 ? -2.332 8.475 1.387 1.00 96.06 86 LEU A N 1
ATOM 639 C CA . LEU A 1 86 ? -3.694 8.979 1.312 1.00 96.06 86 LEU A CA 1
ATOM 640 C C . LEU A 1 86 ? -4.164 9.337 2.715 1.00 96.06 86 LEU A C 1
ATOM 642 O O . LEU A 1 86 ? -4.125 8.514 3.625 1.00 96.06 86 LEU A O 1
ATOM 646 N N . THR A 1 87 ? -4.587 10.583 2.889 1.00 96.31 87 THR A N 1
ATOM 647 C CA . THR A 1 87 ? -5.082 11.106 4.177 1.00 96.31 87 THR A CA 1
ATOM 648 C C . THR A 1 87 ? -6.350 11.940 4.017 1.00 96.31 87 THR A C 1
ATOM 650 O O . THR A 1 87 ? -6.944 12.358 5.010 1.00 96.31 87 THR A O 1
ATOM 653 N N . SER A 1 88 ? -6.767 12.223 2.778 1.00 96.00 88 SER A N 1
ATOM 654 C CA . SER A 1 88 ? -7.976 12.998 2.536 1.00 96.00 88 SER A CA 1
ATOM 655 C C . SER A 1 88 ? -9.209 12.084 2.585 1.00 96.00 88 SER A C 1
ATOM 657 O O . SER A 1 88 ? -9.145 10.949 2.114 1.00 96.00 88 SER A O 1
ATOM 659 N N . PRO A 1 89 ? -10.353 12.547 3.120 1.00 93.38 89 PRO A N 1
ATOM 660 C CA . PRO A 1 89 ? -11.574 11.743 3.140 1.00 93.38 89 PRO A CA 1
ATOM 661 C C . PRO A 1 89 ? -12.056 11.304 1.752 1.00 93.38 89 PRO A C 1
ATOM 663 O O . PRO A 1 89 ? -12.681 10.257 1.637 1.00 93.38 89 PRO A O 1
ATOM 666 N N . GLU A 1 90 ? -11.774 12.104 0.720 1.00 94.75 90 GLU A N 1
ATOM 667 C CA . GLU A 1 90 ? -12.148 11.814 -0.669 1.00 94.75 90 GLU A CA 1
ATOM 668 C C . GLU A 1 90 ? -11.352 10.624 -1.215 1.00 94.75 90 GLU A C 1
ATOM 670 O O . GLU A 1 90 ? -11.927 9.755 -1.858 1.00 94.75 90 GLU A O 1
ATOM 675 N N . ASP A 1 91 ? -10.060 10.529 -0.885 1.00 93.31 91 ASP A N 1
ATOM 676 C CA . ASP A 1 91 ? -9.218 9.396 -1.289 1.00 93.31 91 ASP A CA 1
ATOM 677 C C . ASP A 1 91 ? -9.553 8.118 -0.506 1.00 93.31 91 ASP A C 1
ATOM 679 O O . ASP A 1 91 ? -9.393 7.004 -0.997 1.00 93.31 91 ASP A O 1
ATOM 683 N N . LEU A 1 92 ? -9.995 8.273 0.744 1.00 96.25 92 LEU A N 1
ATOM 684 C CA . LEU A 1 92 ? -10.234 7.162 1.666 1.00 96.25 92 LEU A CA 1
ATOM 685 C C . LEU A 1 92 ? -11.641 6.561 1.544 1.00 96.25 92 LEU A C 1
ATOM 687 O O . LEU A 1 92 ? -11.910 5.516 2.135 1.00 96.25 92 LEU A O 1
ATOM 691 N N . GLN A 1 93 ? -12.540 7.189 0.782 1.00 94.88 93 GLN A N 1
ATOM 692 C CA . GLN A 1 93 ? -13.934 6.751 0.660 1.00 94.88 93 GLN A CA 1
ATOM 693 C C . GLN A 1 93 ? -14.080 5.363 0.011 1.00 94.88 93 GLN A C 1
ATOM 695 O O . GLN A 1 93 ? -15.046 4.657 0.299 1.00 94.88 93 GLN A O 1
ATOM 700 N N . ASP A 1 94 ? -13.126 4.978 -0.841 1.00 94.12 94 ASP A N 1
ATOM 701 C CA . ASP A 1 94 ? -13.143 3.707 -1.574 1.00 94.12 94 ASP A CA 1
ATOM 702 C C . ASP A 1 94 ? -12.548 2.553 -0.744 1.00 94.12 94 ASP A C 1
ATOM 704 O O . ASP A 1 94 ? -12.701 1.380 -1.086 1.00 94.12 94 ASP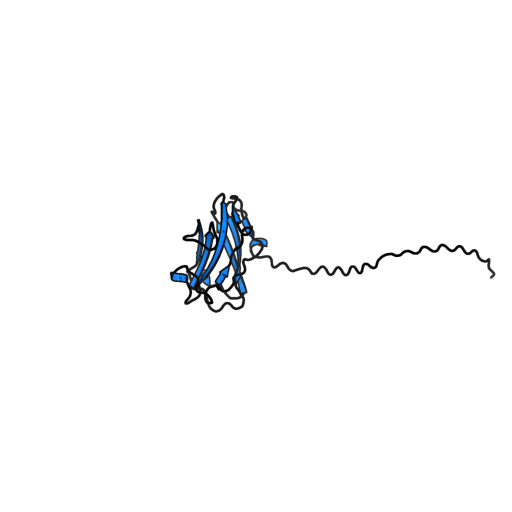 A O 1
ATOM 708 N N . PHE A 1 95 ? -11.925 2.866 0.397 1.00 96.00 95 PHE A N 1
ATOM 709 C CA . PHE A 1 95 ? -11.357 1.887 1.317 1.00 96.00 95 PHE A CA 1
ATOM 710 C C . PHE A 1 95 ? -12.428 1.391 2.291 1.00 96.00 95 PHE A C 1
ATOM 712 O O . PHE A 1 95 ? -12.487 1.792 3.455 1.00 96.00 95 PHE A O 1
ATOM 719 N N . VAL A 1 96 ? -13.294 0.511 1.793 1.00 95.94 96 VAL A N 1
ATOM 720 C CA . VAL A 1 96 ? -14.360 -0.152 2.557 1.00 95.94 96 VAL A CA 1
ATOM 721 C C . VAL A 1 96 ? -14.177 -1.672 2.571 1.00 95.94 96 VAL A C 1
ATOM 723 O O . VAL A 1 96 ? -13.446 -2.232 1.758 1.00 95.94 96 VAL A O 1
ATOM 726 N N . ALA A 1 97 ? -14.831 -2.356 3.511 1.00 96.88 97 ALA A N 1
ATOM 727 C CA . ALA A 1 97 ? -14.695 -3.802 3.682 1.00 96.88 97 ALA A CA 1
ATOM 728 C C . ALA A 1 97 ? -14.984 -4.576 2.386 1.00 96.88 97 ALA A C 1
ATOM 730 O O . ALA A 1 97 ? -15.977 -4.310 1.704 1.00 96.88 97 ALA A O 1
ATOM 731 N N . GLY A 1 98 ? -14.113 -5.528 2.046 1.00 95.31 98 GLY A N 1
ATOM 732 C CA . GLY A 1 98 ? -14.226 -6.333 0.828 1.00 95.31 98 GLY A CA 1
ATOM 733 C C . GLY A 1 98 ? -13.947 -5.579 -0.478 1.00 95.31 98 GLY A C 1
ATOM 734 O O . GLY A 1 98 ? -13.991 -6.200 -1.546 1.00 95.31 98 GLY A O 1
ATOM 735 N N . ALA A 1 99 ? -13.667 -4.272 -0.442 1.00 95.12 99 ALA A N 1
ATOM 736 C CA . ALA A 1 99 ? -13.332 -3.519 -1.643 1.00 95.12 99 ALA A CA 1
ATOM 737 C C . ALA A 1 99 ? -12.011 -4.005 -2.238 1.00 95.12 99 ALA A C 1
ATOM 739 O O . ALA A 1 99 ? -11.094 -4.421 -1.527 1.00 95.12 99 ALA A O 1
ATOM 740 N N . GLU A 1 100 ? -11.924 -3.932 -3.559 1.00 95.38 100 GLU A N 1
ATOM 741 C CA . GLU A 1 100 ? -10.650 -3.977 -4.251 1.00 95.38 100 GLU A CA 1
ATOM 742 C C . GLU A 1 100 ? -10.314 -2.563 -4.715 1.00 95.38 100 GLU A C 1
ATOM 744 O O . GLU A 1 100 ? -11.112 -1.942 -5.419 1.00 95.38 100 GLU A O 1
ATOM 749 N N . VAL A 1 101 ? -9.165 -2.044 -4.286 1.00 95.38 101 VAL A N 1
ATOM 750 C CA . VAL A 1 101 ? -8.758 -0.663 -4.566 1.00 95.38 101 VAL A CA 1
ATOM 751 C C . VAL A 1 101 ? -7.519 -0.677 -5.461 1.00 95.38 101 VAL A C 1
ATOM 753 O O . VAL A 1 101 ? -6.519 -1.304 -5.093 1.00 95.38 101 VAL A O 1
ATOM 756 N N . PRO A 1 102 ? -7.550 -0.012 -6.631 1.00 95.31 102 PRO A N 1
ATOM 757 C CA . PRO A 1 102 ? -6.393 0.064 -7.508 1.00 95.31 102 PRO A CA 1
ATOM 758 C C . PRO A 1 102 ? -5.311 0.975 -6.925 1.00 95.31 102 PRO A C 1
ATOM 760 O O . PRO A 1 102 ? -5.585 2.029 -6.354 1.00 95.31 102 PRO A O 1
ATOM 763 N N . MET A 1 103 ? -4.061 0.590 -7.139 1.00 93.69 103 MET A N 1
ATOM 764 C CA . MET A 1 103 ? -2.874 1.383 -6.868 1.00 93.69 103 MET A CA 1
ATOM 765 C C . MET A 1 103 ? -2.116 1.555 -8.180 1.00 93.69 103 MET A C 1
ATOM 767 O O . MET A 1 103 ? -1.426 0.647 -8.643 1.00 93.69 103 MET A O 1
ATOM 771 N N . VAL A 1 104 ? -2.241 2.747 -8.756 1.00 94.94 104 VAL A N 1
ATOM 772 C CA . VAL A 1 104 ? -1.514 3.143 -9.961 1.00 94.94 104 VAL A CA 1
ATOM 773 C C . VAL A 1 104 ? -0.518 4.228 -9.583 1.00 94.94 104 VAL A C 1
ATOM 775 O O . VAL A 1 104 ? -0.900 5.288 -9.088 1.00 94.94 104 VAL A O 1
ATOM 778 N N . LEU A 1 105 ? 0.764 3.946 -9.787 1.00 94.31 105 LEU A N 1
ATOM 779 C CA . LEU A 1 105 ? 1.871 4.855 -9.518 1.00 94.31 105 LEU A CA 1
ATOM 780 C C . LEU A 1 105 ? 2.636 5.115 -10.814 1.00 94.31 105 LEU A C 1
ATOM 782 O O . LEU A 1 105 ? 2.822 4.216 -11.629 1.00 94.31 105 LEU A O 1
ATOM 786 N N . GLU A 1 106 ? 3.122 6.338 -10.977 1.00 93.94 106 GLU A N 1
ATOM 787 C CA . GLU A 1 106 ? 3.916 6.766 -12.129 1.00 93.94 106 GLU A CA 1
ATOM 788 C C . GLU A 1 106 ? 5.260 7.328 -11.655 1.00 93.94 106 GLU A C 1
ATOM 790 O O . GLU A 1 106 ? 5.400 7.747 -10.504 1.00 93.94 106 GLU A O 1
ATOM 795 N N . ASN A 1 107 ? 6.227 7.433 -12.570 1.00 90.25 107 ASN A N 1
ATOM 796 C CA . ASN A 1 107 ? 7.559 7.998 -12.317 1.00 90.25 107 ASN A CA 1
ATOM 797 C C . ASN A 1 107 ? 8.376 7.221 -11.265 1.00 90.25 107 ASN A C 1
ATOM 799 O O . ASN A 1 107 ? 9.114 7.812 -10.471 1.00 90.25 107 ASN A O 1
ATOM 803 N N . LEU A 1 108 ? 8.251 5.896 -11.260 1.00 90.00 108 LEU A N 1
ATOM 804 C CA . LEU A 1 108 ? 9.069 5.000 -10.445 1.00 90.00 108 LEU A CA 1
ATOM 805 C C . LEU A 1 108 ? 10.494 4.887 -11.005 1.00 90.00 108 LEU A C 1
ATOM 807 O O . LEU A 1 108 ? 10.723 5.192 -12.179 1.00 90.00 108 LEU A O 1
ATOM 811 N N . PRO A 1 109 ? 11.481 4.508 -10.170 1.00 86.69 109 PRO A N 1
ATOM 812 C CA . PRO A 1 109 ? 12.878 4.479 -10.586 1.00 86.69 109 PRO A CA 1
ATOM 813 C C . PRO A 1 109 ? 13.132 3.526 -11.755 1.00 86.69 109 PRO A C 1
ATOM 815 O O . PRO A 1 109 ? 12.485 2.494 -11.911 1.00 86.69 109 PRO A O 1
ATOM 818 N N . GLU A 1 110 ? 14.162 3.857 -12.534 1.00 85.88 110 GLU A N 1
ATOM 819 C CA . GLU A 1 110 ? 14.591 3.068 -13.693 1.00 85.88 110 GLU A CA 1
ATOM 820 C C . GLU A 1 110 ? 15.142 1.687 -13.314 1.00 85.88 110 GLU A C 1
ATOM 822 O O 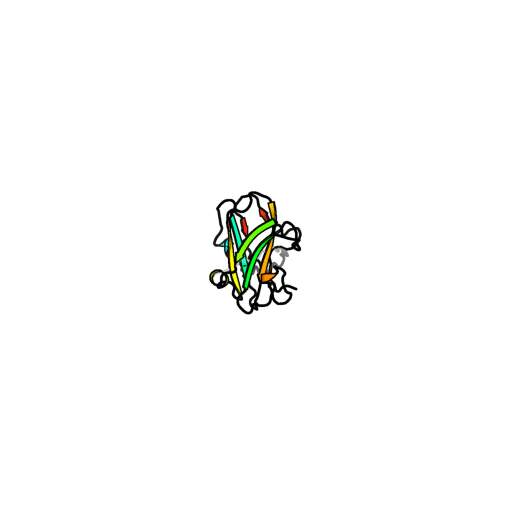. GLU A 1 110 ? 15.223 0.813 -14.168 1.00 85.88 110 GLU A O 1
ATOM 827 N N . SER A 1 111 ? 15.570 1.474 -12.063 1.00 92.12 111 SER A N 1
ATOM 828 C CA . SER A 1 111 ? 15.956 0.141 -11.598 1.00 92.12 111 SER A CA 1
ATOM 829 C C . SER A 1 111 ? 15.973 -0.006 -10.077 1.00 92.12 111 SER A C 1
ATOM 831 O O . SER A 1 111 ? 16.171 0.977 -9.358 1.00 92.12 111 SER A O 1
ATOM 833 N N . GLY A 1 112 ? 15.826 -1.243 -9.600 1.00 93.44 112 GLY A N 1
ATOM 834 C CA . GLY A 1 112 ? 16.065 -1.641 -8.211 1.00 93.44 112 GLY A CA 1
ATOM 835 C C . GLY A 1 112 ? 15.101 -2.723 -7.730 1.00 93.44 112 GLY A C 1
ATOM 836 O O . GLY A 1 112 ? 14.022 -2.879 -8.287 1.00 93.44 112 GLY A O 1
ATOM 837 N N . ALA A 1 113 ? 15.486 -3.442 -6.679 1.00 93.62 113 ALA A N 1
ATOM 838 C CA . ALA A 1 113 ? 14.650 -4.452 -6.042 1.00 93.62 113 ALA A CA 1
ATOM 839 C C . ALA A 1 113 ? 14.089 -3.887 -4.734 1.00 93.62 113 ALA A C 1
ATOM 841 O O . ALA A 1 113 ? 14.867 -3.457 -3.875 1.00 93.62 113 ALA A O 1
ATOM 842 N N . TYR A 1 114 ? 12.766 -3.896 -4.558 1.00 93.81 114 TYR A N 1
ATOM 843 C CA . TYR A 1 114 ? 12.135 -3.376 -3.343 1.00 93.81 114 TYR A CA 1
ATOM 844 C C . TYR A 1 114 ? 10.945 -4.215 -2.888 1.00 93.81 114 TYR A C 1
ATOM 846 O O . TYR A 1 114 ? 10.191 -4.752 -3.691 1.00 93.81 114 TYR A O 1
ATOM 854 N N . TYR A 1 115 ? 10.720 -4.248 -1.584 1.00 93.44 115 TYR A N 1
ATOM 855 C CA . TYR A 1 115 ? 9.509 -4.771 -0.973 1.00 93.44 115 TYR A CA 1
ATOM 856 C C . TYR A 1 115 ? 8.429 -3.701 -0.964 1.00 93.44 115 TYR A C 1
ATOM 858 O O . TYR A 1 115 ? 8.635 -2.619 -0.410 1.00 93.44 115 TYR A O 1
ATOM 866 N N . LEU A 1 116 ? 7.262 -4.008 -1.524 1.00 93.81 116 LEU A N 1
ATOM 867 C CA . LEU A 1 116 ? 6.074 -3.198 -1.296 1.00 93.81 116 LEU A CA 1
ATOM 868 C C . LEU A 1 116 ? 5.523 -3.489 0.101 1.00 93.81 116 LEU A C 1
ATOM 870 O O . LEU A 1 116 ? 5.223 -4.636 0.431 1.00 93.81 116 LEU A O 1
ATOM 874 N N . TYR A 1 117 ? 5.325 -2.433 0.877 1.00 93.81 117 TYR A N 1
ATOM 875 C CA . TYR A 1 117 ? 4.675 -2.463 2.175 1.00 93.81 117 TYR A CA 1
ATOM 876 C C . TYR A 1 117 ? 3.446 -1.561 2.149 1.00 93.81 117 TYR A C 1
ATOM 878 O O . TYR A 1 117 ? 3.528 -0.386 1.773 1.00 93.81 117 TYR A O 1
ATOM 886 N N . ILE A 1 118 ? 2.312 -2.122 2.555 1.00 95.50 118 ILE A N 1
ATOM 887 C CA . ILE A 1 118 ? 1.012 -1.458 2.536 1.00 95.50 118 ILE A CA 1
ATOM 888 C C . ILE A 1 118 ? 0.495 -1.402 3.963 1.00 95.50 118 ILE A C 1
ATOM 890 O O . ILE A 1 118 ? 0.427 -2.433 4.630 1.00 95.50 118 ILE A O 1
ATOM 894 N N . ALA A 1 119 ? 0.113 -0.217 4.424 1.00 95.50 119 ALA A N 1
ATOM 895 C CA . ALA A 1 119 ? -0.499 -0.023 5.730 1.00 95.50 119 ALA A CA 1
ATOM 896 C C . ALA A 1 119 ? -1.802 0.764 5.601 1.00 95.50 119 ALA A C 1
ATOM 898 O O . ALA A 1 119 ? -1.849 1.822 4.975 1.00 95.50 119 ALA A O 1
ATOM 899 N N . VAL A 1 120 ? -2.854 0.260 6.237 1.00 97.44 120 VAL A N 1
ATOM 900 C CA . VAL A 1 120 ? -4.137 0.943 6.401 1.00 97.44 120 VAL A CA 1
ATOM 901 C C . VAL A 1 120 ? -4.299 1.225 7.885 1.00 97.44 120 VAL A C 1
ATOM 903 O O . VAL A 1 120 ? -4.502 0.311 8.686 1.00 97.44 120 VAL A O 1
ATOM 906 N N . TYR A 1 121 ? -4.176 2.496 8.249 1.00 97.62 121 TYR A N 1
ATOM 907 C CA . TYR A 1 121 ? -4.282 2.942 9.627 1.00 97.62 121 TYR A CA 1
ATOM 908 C C . TYR A 1 121 ? -5.731 3.276 9.956 1.00 97.62 121 TYR A C 1
ATOM 910 O O . TYR A 1 121 ? -6.346 4.141 9.321 1.00 97.62 121 TYR A O 1
ATOM 918 N N . MET A 1 122 ? -6.273 2.600 10.960 1.00 97.81 122 MET A N 1
ATOM 919 C CA . MET A 1 122 ? -7.655 2.776 11.397 1.00 97.81 122 MET A CA 1
ATOM 920 C C . MET A 1 122 ? -7.747 3.799 12.534 1.00 97.81 122 MET A C 1
ATOM 922 O O . MET A 1 122 ? -6.746 4.082 13.197 1.00 97.81 122 MET A O 1
ATOM 926 N N . PRO A 1 123 ? -8.945 4.343 12.817 1.00 97.25 123 PRO A N 1
ATOM 927 C CA . PRO A 1 123 ? -9.143 5.223 13.960 1.00 97.25 123 PRO A CA 1
ATOM 928 C C . PRO A 1 123 ? -8.649 4.607 15.274 1.00 97.25 123 PRO A C 1
ATOM 930 O O . PRO A 1 123 ? -9.078 3.523 15.673 1.00 97.25 123 PRO A O 1
ATOM 933 N N . GLY A 1 124 ? -7.761 5.323 15.967 1.00 95.75 124 GLY A N 1
ATOM 934 C CA . GLY A 1 124 ? -7.104 4.842 17.191 1.00 95.75 124 GLY A CA 1
ATOM 935 C C . GLY A 1 124 ? -5.861 3.976 16.959 1.00 95.75 124 GLY A C 1
ATOM 936 O O . GLY A 1 124 ? -5.291 3.473 17.928 1.00 95.75 124 GLY A O 1
ATOM 937 N N . GLY A 1 125 ? -5.446 3.816 15.705 1.00 96.38 125 GLY A N 1
ATOM 938 C CA . GLY A 1 125 ? -4.253 3.093 15.297 1.00 96.38 125 GLY A CA 1
ATOM 939 C C . GLY A 1 125 ? -3.004 3.967 15.174 1.00 96.38 125 GLY A C 1
ATOM 940 O O . GLY A 1 125 ? -2.803 4.945 15.901 1.00 96.38 125 GLY A O 1
ATOM 941 N N . GLY A 1 126 ? -2.134 3.577 14.249 1.00 95.06 126 GLY A N 1
ATOM 942 C CA . GLY A 1 126 ? -0.768 4.068 14.090 1.00 95.06 126 GLY A CA 1
ATOM 943 C C . GLY A 1 126 ? -0.563 5.287 13.195 1.00 95.06 126 GLY A C 1
ATOM 944 O O . GLY A 1 126 ? 0.589 5.644 12.954 1.00 95.06 126 GLY A O 1
ATOM 945 N N . ALA A 1 127 ? -1.623 5.928 12.688 1.00 93.81 127 ALA A N 1
ATOM 946 C CA . ALA A 1 127 ? -1.517 6.952 11.636 1.00 93.81 127 ALA A CA 1
ATOM 947 C C . ALA A 1 127 ? -0.519 8.078 11.984 1.00 93.81 127 ALA A C 1
ATOM 949 O O . ALA A 1 127 ? 0.345 8.448 11.193 1.00 93.81 127 ALA A O 1
ATOM 950 N N . ALA A 1 128 ? -0.563 8.584 13.221 1.00 92.31 128 ALA A N 1
ATOM 951 C CA . ALA A 1 128 ? 0.307 9.680 13.653 1.00 92.31 128 ALA A CA 1
ATOM 952 C C . ALA A 1 128 ? 1.782 9.277 13.853 1.00 92.31 128 ALA A C 1
ATOM 954 O O . ALA A 1 128 ? 2.668 10.130 13.772 1.00 92.31 128 ALA A O 1
ATOM 955 N N . SER A 1 129 ? 2.054 8.008 14.163 1.00 91.50 129 SER A N 1
ATOM 956 C CA . SER A 1 129 ? 3.397 7.502 14.476 1.00 91.50 129 SER A CA 1
ATOM 957 C C . SER A 1 129 ? 4.029 6.716 13.333 1.00 91.50 129 SER A C 1
ATOM 959 O O . SER A 1 129 ? 5.225 6.444 13.402 1.00 91.50 129 SER A O 1
ATOM 961 N N . TRP A 1 130 ? 3.246 6.352 12.311 1.00 89.38 130 TRP A N 1
ATOM 962 C CA . TRP A 1 130 ? 3.627 5.432 11.238 1.00 89.38 130 TRP A CA 1
ATOM 963 C C . TRP A 1 130 ? 4.002 4.029 11.734 1.00 89.38 130 TRP A C 1
ATOM 965 O O . TRP A 1 130 ? 4.628 3.251 11.018 1.00 89.38 130 TRP A O 1
ATOM 975 N N . VAL A 1 131 ? 3.594 3.684 12.956 1.00 91.44 131 VAL A N 1
ATOM 976 C CA . VAL A 1 131 ? 3.827 2.376 13.573 1.00 91.44 131 VAL A CA 1
ATOM 977 C C . VAL A 1 131 ? 2.480 1.710 13.775 1.00 91.44 131 VAL A C 1
ATOM 979 O O . VAL A 1 131 ? 1.668 2.225 14.538 1.00 91.44 131 VAL A O 1
ATOM 982 N N . LEU A 1 132 ? 2.267 0.576 13.103 1.00 93.31 132 LEU A N 1
ATOM 983 C CA . LEU A 1 132 ? 1.027 -0.190 13.206 1.00 93.31 132 LEU A CA 1
ATOM 984 C C . LEU A 1 132 ? 0.707 -0.537 14.661 1.00 93.31 132 LEU A C 1
ATOM 986 O O . LEU A 1 132 ? 1.588 -0.939 15.427 1.00 93.31 132 LEU A O 1
ATOM 990 N N . VAL A 1 133 ? -0.566 -0.426 15.019 1.00 96.75 133 VAL A N 1
ATOM 991 C CA . VAL A 1 133 ? -1.104 -0.904 16.288 1.00 96.75 133 VAL A CA 1
ATOM 992 C C . VAL A 1 133 ? -1.743 -2.278 16.061 1.00 96.75 133 VAL A C 1
ATOM 994 O O . VAL A 1 133 ? -2.737 -2.368 15.330 1.00 96.75 133 VAL A O 1
ATOM 997 N N . PRO A 1 134 ? -1.210 -3.348 16.687 1.00 96.44 134 PRO A N 1
ATOM 998 C CA . PRO A 1 134 ? -1.770 -4.688 16.571 1.00 96.44 134 PRO A CA 1
ATOM 999 C C . PRO A 1 134 ? -3.250 -4.744 16.941 1.00 96.44 134 PRO A C 1
ATOM 1001 O O . PRO A 1 134 ? -3.682 -4.149 17.933 1.00 96.44 134 PRO A O 1
ATOM 1004 N N . GLY A 1 135 ? -4.027 -5.474 16.148 1.00 95.94 135 GLY A N 1
ATOM 1005 C CA . GLY A 1 135 ? -5.469 -5.616 16.329 1.00 95.94 135 GLY A CA 1
ATOM 1006 C C . GLY A 1 135 ? -6.305 -4.394 15.929 1.00 95.94 135 GLY A C 1
ATOM 1007 O O . GLY A 1 135 ? -7.521 -4.434 16.113 1.00 95.94 135 GLY A O 1
ATOM 1008 N N . ILE A 1 136 ? -5.690 -3.323 15.411 1.00 96.88 136 ILE A N 1
ATOM 1009 C CA . ILE A 1 136 ? -6.386 -2.108 14.953 1.00 96.88 136 ILE A CA 1
ATOM 1010 C C . ILE A 1 136 ? -6.088 -1.828 13.481 1.00 96.88 136 ILE A C 1
ATOM 1012 O O . ILE A 1 136 ? -7.017 -1.672 12.692 1.00 96.88 136 ILE A O 1
ATOM 1016 N N . ASP A 1 137 ? -4.809 -1.766 13.115 1.00 97.38 137 ASP A N 1
ATOM 1017 C CA . ASP A 1 137 ? -4.393 -1.434 11.753 1.00 97.38 137 ASP A CA 1
ATOM 1018 C C . ASP A 1 137 ? -4.307 -2.676 10.865 1.00 97.38 137 ASP A C 1
ATOM 1020 O O . ASP A 1 137 ? -4.137 -3.795 11.355 1.00 97.38 137 ASP A O 1
ATOM 1024 N N . TYR A 1 138 ? -4.366 -2.475 9.550 1.00 96.88 138 TYR A N 1
ATOM 1025 C CA . TYR A 1 138 ? -4.175 -3.538 8.566 1.00 96.88 138 TYR A CA 1
ATOM 1026 C C . TYR A 1 138 ? -2.865 -3.345 7.818 1.00 96.88 138 TYR A C 1
ATOM 1028 O O . TYR A 1 138 ? -2.409 -2.225 7.578 1.00 96.88 138 TYR A O 1
ATOM 1036 N N . VAL A 1 139 ? -2.265 -4.462 7.434 1.00 95.19 139 VAL A N 1
ATOM 1037 C CA . VAL A 1 139 ? -0.995 -4.520 6.727 1.00 95.19 139 VAL A CA 1
ATOM 1038 C C . VAL A 1 139 ? -1.079 -5.514 5.586 1.00 95.19 139 VAL A C 1
ATOM 1040 O O . VAL A 1 139 ? -1.761 -6.533 5.675 1.00 95.19 139 VAL A O 1
ATOM 1043 N N . GLY A 1 140 ? -0.352 -5.237 4.520 1.00 93.06 140 GLY A N 1
ATOM 1044 C CA . GLY A 1 140 ? -0.148 -6.174 3.431 1.00 93.06 140 GLY A CA 1
ATOM 1045 C C . GLY A 1 140 ? 1.067 -5.794 2.606 1.00 93.06 140 GLY A C 1
ATOM 1046 O O . GLY A 1 140 ? 1.909 -4.995 3.026 1.00 93.06 140 GLY A O 1
ATOM 1047 N N . GLY A 1 141 ? 1.141 -6.383 1.422 1.00 86.75 141 GLY A N 1
ATOM 1048 C CA . GLY A 1 141 ? 2.297 -6.288 0.545 1.00 86.75 141 GLY A CA 1
ATOM 1049 C C . GLY A 1 141 ? 3.080 -7.592 0.507 1.00 86.75 141 GLY A C 1
ATOM 1050 O O . GLY A 1 141 ? 2.580 -8.659 0.865 1.00 86.75 141 GLY A O 1
ATOM 1051 N N . GLN A 1 142 ? 4.310 -7.503 0.025 1.00 78.06 142 GLN A N 1
ATOM 1052 C CA . GLN A 1 142 ? 5.141 -8.669 -0.239 1.00 78.06 142 GLN A CA 1
ATOM 1053 C C . GLN A 1 142 ? 5.979 -9.044 0.990 1.00 78.06 142 GLN A C 1
ATOM 1055 O O . GLN A 1 142 ? 6.553 -8.181 1.653 1.00 78.06 142 GLN A O 1
ATOM 1060 N N . SER A 1 143 ? 6.060 -10.340 1.307 1.00 67.00 143 SER A N 1
ATOM 1061 C CA . SER A 1 143 ? 6.879 -10.860 2.410 1.00 67.00 143 SER A CA 1
ATOM 1062 C C . SER A 1 143 ? 7.684 -12.088 1.986 1.00 67.00 143 SER A C 1
ATOM 1064 O O . SER A 1 143 ? 7.119 -12.995 1.380 1.00 67.00 143 SER A O 1
ATOM 1066 N N . GLY A 1 144 ? 8.962 -12.146 2.374 1.00 63.62 144 GLY A N 1
ATOM 1067 C CA . GLY A 1 144 ? 9.894 -13.239 2.050 1.00 63.62 144 GLY A CA 1
ATOM 1068 C C . GLY A 1 144 ? 10.875 -12.887 0.926 1.00 63.62 144 GLY A C 1
ATOM 1069 O O . GLY A 1 144 ? 10.634 -11.955 0.173 1.00 63.62 144 GLY A O 1
ATOM 1070 N N . ASP A 1 145 ? 11.982 -13.625 0.807 1.00 55.69 145 ASP A N 1
ATOM 1071 C CA . ASP A 1 145 ? 13.109 -13.269 -0.080 1.00 55.69 145 ASP A CA 1
ATOM 1072 C C . ASP A 1 145 ? 12.768 -13.290 -1.587 1.00 55.69 145 ASP A C 1
ATOM 1074 O O . ASP A 1 145 ? 13.422 -12.620 -2.379 1.00 55.69 145 ASP A O 1
ATOM 1078 N N . GLU A 1 146 ? 11.735 -14.034 -1.996 1.00 63.09 146 GLU A N 1
ATOM 1079 C CA . GLU A 1 146 ? 11.230 -14.070 -3.384 1.00 63.09 146 GLU A CA 1
ATOM 1080 C C . GLU A 1 146 ? 10.170 -12.988 -3.657 1.00 63.09 146 GLU A C 1
ATOM 1082 O O . GLU A 1 146 ? 9.620 -12.899 -4.752 1.00 63.09 146 GLU A O 1
ATOM 1087 N N . ALA A 1 147 ? 9.878 -12.159 -2.656 1.00 81.25 147 ALA A N 1
ATOM 1088 C CA . ALA A 1 147 ? 8.810 -11.172 -2.660 1.00 81.25 147 ALA A CA 1
ATOM 1089 C C . ALA A 1 147 ? 9.373 -9.747 -2.855 1.00 81.25 147 ALA A C 1
ATOM 1091 O O . ALA A 1 147 ? 8.912 -8.786 -2.244 1.00 81.25 147 ALA A O 1
ATOM 1092 N N . MET A 1 148 ? 10.433 -9.616 -3.656 1.00 90.38 148 MET A N 1
ATOM 1093 C CA . MET A 1 148 ? 10.949 -8.318 -4.084 1.00 90.38 148 MET A CA 1
ATOM 1094 C C . MET A 1 148 ? 10.417 -7.983 -5.475 1.00 90.38 148 MET A C 1
ATOM 1096 O O . MET A 1 148 ? 10.453 -8.803 -6.392 1.00 90.38 148 MET A O 1
ATOM 1100 N N . LEU A 1 149 ? 9.973 -6.743 -5.640 1.00 91.81 149 LEU A N 1
ATOM 1101 C CA . LEU A 1 149 ? 9.623 -6.165 -6.927 1.00 91.81 149 LEU A CA 1
ATOM 1102 C C . LEU A 1 149 ? 10.884 -5.657 -7.613 1.00 91.81 149 LEU A C 1
ATOM 1104 O O . LEU A 1 149 ? 11.517 -4.713 -7.138 1.00 91.81 149 LEU A O 1
ATOM 1108 N N . GLU A 1 150 ? 11.222 -6.277 -8.739 1.00 93.69 150 GLU A N 1
ATOM 1109 C CA . GLU A 1 150 ? 12.340 -5.886 -9.595 1.00 93.69 150 GLU A CA 1
ATOM 1110 C C . GLU A 1 150 ? 11.891 -4.807 -10.581 1.00 93.69 150 GLU A C 1
ATOM 1112 O O . GLU A 1 150 ? 11.293 -5.085 -11.623 1.00 93.69 150 GLU A O 1
ATOM 1117 N N . PHE A 1 151 ? 12.183 -3.552 -10.265 1.00 93.19 151 PHE A N 1
ATOM 1118 C CA . PHE A 1 151 ? 12.004 -2.451 -11.197 1.00 93.19 151 PHE A CA 1
ATOM 1119 C C . PHE A 1 151 ? 13.107 -2.506 -12.249 1.00 93.19 151 PHE A C 1
ATOM 1121 O O . PHE A 1 151 ? 14.296 -2.542 -11.929 1.00 93.19 151 PHE A O 1
ATOM 1128 N N . THR A 1 152 ? 12.704 -2.494 -13.516 1.00 94.38 152 THR A N 1
ATOM 1129 C CA . THR A 1 152 ? 13.592 -2.465 -14.693 1.00 94.38 152 THR A CA 1
ATOM 1130 C C . THR A 1 152 ? 13.452 -1.166 -15.492 1.00 94.38 152 THR A C 1
ATOM 1132 O O . THR A 1 152 ? 14.058 -1.018 -16.552 1.00 94.38 152 THR A O 1
ATOM 1135 N N . GLY A 1 153 ? 12.611 -0.247 -15.005 1.00 91.88 153 GLY A N 1
ATOM 1136 C CA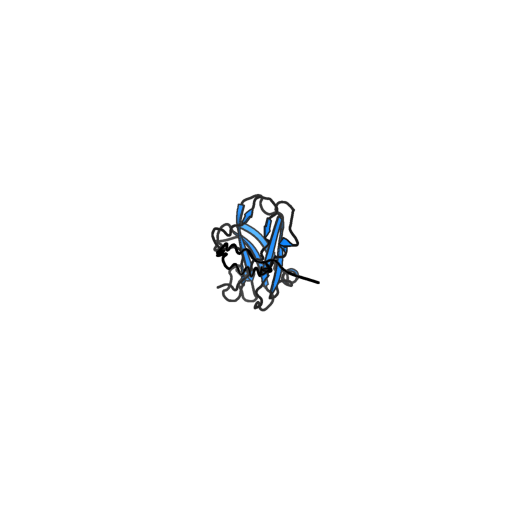 . GLY A 1 153 ? 12.198 0.968 -15.698 1.00 91.88 153 GLY A CA 1
ATOM 1137 C C . GLY A 1 153 ? 11.034 0.745 -16.662 1.00 91.88 153 GLY A C 1
ATOM 1138 O O . GLY A 1 153 ? 10.378 1.707 -17.046 1.00 91.88 153 GLY A O 1
ATOM 1139 N N . GLU A 1 154 ? 10.717 -0.498 -17.023 1.00 95.38 154 GLU A N 1
ATOM 1140 C CA . GLU A 1 154 ? 9.508 -0.816 -17.785 1.00 95.38 154 GLU A CA 1
ATOM 1141 C C . GLU A 1 154 ? 8.247 -0.719 -16.911 1.00 95.38 154 GLU A C 1
ATOM 1143 O O . GLU A 1 154 ? 8.320 -0.643 -15.683 1.00 95.38 154 GLU A O 1
ATOM 1148 N N . ALA A 1 155 ? 7.081 -0.689 -17.561 1.00 95.69 155 ALA A N 1
ATOM 1149 C CA . ALA A 1 155 ? 5.805 -0.741 -16.863 1.00 95.69 155 ALA A CA 1
ATOM 1150 C C . ALA A 1 155 ? 5.645 -2.093 -16.148 1.00 95.69 155 ALA A C 1
ATOM 1152 O O . ALA A 1 155 ? 5.867 -3.147 -16.745 1.00 95.69 155 ALA A O 1
ATOM 1153 N N . MET A 1 156 ? 5.237 -2.064 -14.882 1.00 95.06 156 MET A N 1
ATOM 1154 C CA . MET A 1 156 ? 5.012 -3.256 -14.066 1.00 95.06 156 MET A CA 1
ATOM 1155 C C . MET A 1 156 ? 3.526 -3.381 -13.728 1.00 95.06 156 MET A C 1
ATOM 1157 O O . MET A 1 156 ? 2.936 -2.465 -13.162 1.00 95.06 156 MET A O 1
ATOM 1161 N N . ASN A 1 157 ? 2.930 -4.529 -14.047 1.00 95.12 157 ASN A N 1
ATOM 1162 C CA . ASN A 1 157 ? 1.540 -4.850 -13.728 1.00 95.12 157 ASN A CA 1
ATOM 1163 C C . ASN A 1 157 ? 1.514 -6.103 -12.856 1.00 95.12 157 ASN A C 1
ATOM 1165 O O . ASN A 1 157 ? 2.119 -7.113 -13.214 1.00 95.12 157 ASN A O 1
ATOM 1169 N N . LEU A 1 158 ? 0.858 -6.018 -11.702 1.00 93.38 158 LEU A N 1
ATOM 1170 C CA . LEU A 1 158 ? 0.621 -7.155 -10.823 1.00 93.38 158 LEU A CA 1
ATOM 1171 C C . LEU A 1 158 ? -0.832 -7.587 -10.960 1.00 93.38 158 LEU A C 1
ATOM 1173 O O . LEU A 1 158 ? -1.744 -6.867 -10.554 1.00 93.38 158 LEU A O 1
ATOM 1177 N N . ASP A 1 159 ? -1.019 -8.771 -11.533 1.00 92.44 159 ASP A N 1
ATOM 1178 C CA . ASP A 1 159 ? -2.341 -9.302 -11.868 1.00 92.44 159 ASP A CA 1
ATOM 1179 C C . ASP A 1 159 ? -3.111 -9.782 -10.636 1.00 92.44 159 ASP A C 1
ATOM 1181 O O . ASP A 1 159 ? -4.327 -9.909 -10.690 1.00 92.44 159 ASP A O 1
ATOM 1185 N N . GLN A 1 160 ? -2.420 -10.042 -9.526 1.00 90.75 160 GLN A N 1
ATOM 1186 C CA . GLN A 1 160 ? -3.018 -10.519 -8.283 1.00 90.75 160 GLN A CA 1
ATOM 1187 C C . GLN A 1 160 ? -3.085 -9.387 -7.249 1.00 90.75 160 GLN A C 1
ATOM 1189 O O . GLN A 1 160 ? -2.082 -8.689 -7.050 1.00 90.75 160 GLN A O 1
ATOM 1194 N N . PRO A 1 161 ? -4.231 -9.198 -6.568 1.00 91.81 161 PRO A N 1
ATOM 1195 C CA . PRO A 1 161 ? -4.350 -8.183 -5.536 1.00 91.81 161 PRO A CA 1
ATOM 1196 C C . PRO A 1 161 ? -3.513 -8.549 -4.308 1.00 91.81 161 PRO A C 1
ATOM 1198 O O . PRO A 1 161 ? -3.405 -9.711 -3.917 1.00 91.81 161 PRO A O 1
ATOM 1201 N N . PHE A 1 162 ? -2.981 -7.540 -3.624 1.00 92.75 162 PHE A N 1
ATOM 1202 C CA . PHE A 1 162 ? -2.425 -7.737 -2.290 1.00 92.75 162 PHE A CA 1
ATOM 1203 C C . PHE A 1 162 ? -3.547 -7.829 -1.266 1.00 92.75 162 PHE A C 1
ATOM 1205 O O . PHE A 1 162 ? -4.252 -6.850 -1.010 1.00 92.75 162 PHE A O 1
ATOM 1212 N N . GLU A 1 163 ? -3.686 -8.990 -0.642 1.00 93.75 163 GLU A N 1
ATOM 1213 C CA . GLU A 1 163 ? -4.606 -9.160 0.474 1.00 93.75 163 GLU A CA 1
ATOM 1214 C C . GLU A 1 163 ? -4.060 -8.471 1.726 1.00 93.75 163 GLU A C 1
ATOM 1216 O O . GLU A 1 163 ? -2.914 -8.683 2.140 1.00 93.75 163 GLU A O 1
ATOM 1221 N N . LEU A 1 164 ? -4.889 -7.624 2.335 1.00 95.06 164 LEU A N 1
ATOM 1222 C CA . LEU A 1 164 ? -4.572 -7.019 3.619 1.00 95.06 164 LEU A CA 1
ATOM 1223 C C . LEU A 1 164 ? -5.047 -7.914 4.760 1.00 95.06 164 LEU A C 1
ATOM 1225 O O . LEU A 1 164 ? -6.126 -8.504 4.716 1.00 95.06 164 LEU A O 1
ATOM 1229 N N . ARG A 1 165 ? -4.262 -7.945 5.831 1.00 95.00 165 ARG A N 1
ATOM 1230 C CA . ARG A 1 165 ? -4.570 -8.658 7.071 1.00 95.00 165 ARG A CA 1
ATOM 1231 C C . ARG A 1 165 ? -4.454 -7.727 8.263 1.00 95.00 165 ARG A C 1
ATOM 1233 O O . ARG A 1 165 ? -3.717 -6.744 8.220 1.00 95.00 165 ARG A O 1
ATOM 1240 N N . LEU A 1 166 ? -5.161 -8.050 9.339 1.00 95.88 166 LEU A N 1
ATOM 1241 C CA . LEU A 1 166 ? -5.017 -7.331 10.599 1.00 95.88 166 LEU A CA 1
ATOM 1242 C C . LEU A 1 166 ? -3.571 -7.464 11.105 1.00 95.88 166 LEU A C 1
ATOM 1244 O O . LEU A 1 166 ? -2.987 -8.549 11.045 1.00 95.88 166 LEU A O 1
ATOM 1248 N N . ALA A 1 167 ? -2.988 -6.363 11.571 1.00 93.94 167 ALA A N 1
ATOM 1249 C CA . ALA A 1 167 ? -1.649 -6.359 12.142 1.00 93.94 167 ALA A CA 1
ATOM 1250 C C . ALA A 1 167 ? -1.617 -7.173 13.448 1.00 93.94 167 ALA A C 1
ATOM 1252 O O . ALA A 1 167 ? -2.520 -7.053 14.282 1.00 93.94 167 ALA A O 1
ATOM 1253 N N . GLU A 1 168 ? -0.567 -7.980 13.621 1.00 91.06 168 GLU A N 1
ATOM 1254 C CA . GLU A 1 168 ? -0.350 -8.888 14.762 1.00 91.06 168 GLU A CA 1
ATOM 1255 C C . GLU A 1 168 ? 0.720 -8.378 15.734 1.00 91.06 168 GLU A C 1
ATOM 1257 O O . GLU A 1 168 ? 1.685 -7.722 15.276 1.00 91.06 168 GLU A O 1
#

Foldseek 3Di:
DDDDDDDDDDDDDDDDPDDDDPPPPPPPPPPQPWAPCVVVPDFDFQKEKAKAFAAQPDDDWFQKKAKAWDPDPPHDDDGPGGFDIDRDCVVRVQVDHRGIGMGMGGDHDQWDWTWIKIKGHHVVACPVPVDGDAPGIKIWTADDPVRIDTRNRGGYYDGDHIYIDGHD

pLDDT: mean 83.72, std 18.55, range [36.16, 97.81]

Radius of gyration: 28.59 Å; chains: 1; bounding box: 53×87×68 Å

Sequence (168 aa):
MKTSYVLAILMFAMSAFVFGCDVDETAELENEVLGYCADNPVDAVGSFCASIKLPEDMVGTPEQVSFHFFDSIPPMGPPSLMGINLTSPEDLQDFVAGAEVPMVLENLPESGAYYLYIAVYMPGGGAASWVLVPGIDYVGGQSGDEAMLEFTGEAMNLDQPFELRLAE